Protein AF-A0A2R4JHE6-F1 (afdb_monomer_lite)

pLDDT: mean 85.67, std 13.93, range [44.69, 98.56]

Foldseek 3Di:
DDDDDDDDDDPVCVVVVVVVCVVVVDDDDDDDPPPPPPDPDPQPADPVLLVLLCVQADPLQSVLLSVLVSCCCPPVVWDWDADPDPARWIFTAHDDPDPLGGQWIGRRNQQKIFGQDAQCVCPPPPFKGFAPDDPPPSRGIMGRRNDPVCSVVSVVRSVVSRVVSRVD

Structure (mmCIF, N/CA/C/O backbone):
data_AF-A0A2R4JHE6-F1
#
_entry.id   AF-A0A2R4JHE6-F1
#
loop_
_atom_site.group_PDB
_atom_site.id
_atom_site.type_symbol
_atom_site.label_atom_id
_atom_site.label_alt_id
_atom_site.label_comp_id
_atom_site.label_asym_id
_atom_site.label_entity_id
_atom_site.label_seq_id
_atom_site.pdbx_PDB_ins_code
_atom_site.Cartn_x
_atom_site.Cartn_y
_atom_site.Cartn_z
_atom_site.occupancy
_atom_site.B_iso_or_equiv
_atom_site.auth_seq_id
_atom_site.auth_comp_id
_atom_site.auth_asym_id
_atom_site.auth_atom_id
_atom_site.pdbx_PDB_model_num
ATOM 1 N N . MET A 1 1 ? -2.590 -42.767 28.650 1.00 52.12 1 MET A N 1
ATOM 2 C CA . MET A 1 1 ? -1.943 -41.848 27.690 1.00 52.12 1 MET A CA 1
ATOM 3 C C . MET A 1 1 ? -2.679 -40.528 27.798 1.00 52.12 1 MET A C 1
ATOM 5 O O . MET A 1 1 ? -3.874 -40.515 27.551 1.00 52.12 1 MET A O 1
ATOM 9 N N . THR A 1 2 ? -2.019 -39.473 28.268 1.00 61.94 2 THR A N 1
ATOM 10 C CA . THR A 1 2 ? -2.663 -38.181 28.561 1.00 61.94 2 THR A CA 1
ATOM 11 C C . THR A 1 2 ? -2.252 -37.182 27.485 1.00 61.94 2 THR A C 1
ATOM 13 O O . THR A 1 2 ? -1.058 -36.966 27.287 1.00 61.94 2 THR A O 1
ATOM 16 N N . ILE A 1 3 ? -3.222 -36.611 26.770 1.00 63.94 3 ILE A N 1
ATOM 17 C CA . ILE A 1 3 ? -2.989 -35.627 25.705 1.00 63.94 3 ILE A CA 1
ATOM 18 C C . ILE A 1 3 ? -3.147 -34.232 26.313 1.00 63.94 3 ILE A C 1
ATOM 20 O O . ILE A 1 3 ? -4.156 -33.949 26.950 1.00 63.94 3 ILE A O 1
ATOM 24 N N . LYS A 1 4 ? -2.146 -33.364 26.128 1.00 68.31 4 LYS A N 1
ATOM 25 C CA . LYS A 1 4 ? -2.234 -31.942 26.486 1.00 68.31 4 LYS A CA 1
ATOM 26 C C . LYS A 1 4 ? -2.511 -31.135 25.224 1.00 68.31 4 LYS A C 1
ATOM 28 O O . LYS A 1 4 ? -1.754 -31.245 24.263 1.00 68.31 4 LYS A O 1
ATOM 33 N N . VAL A 1 5 ? -3.571 -30.333 25.245 1.00 66.94 5 VAL A N 1
ATOM 34 C CA . VAL A 1 5 ? -3.968 -29.452 24.140 1.00 66.94 5 VAL A CA 1
ATOM 35 C C . VAL A 1 5 ? -4.007 -28.020 24.665 1.00 66.94 5 VAL A C 1
ATOM 37 O O . VAL A 1 5 ? -4.612 -27.768 25.703 1.00 66.94 5 VAL A O 1
ATOM 40 N N . SER A 1 6 ? -3.354 -27.099 23.958 1.00 72.44 6 SER A N 1
ATOM 41 C CA . SER A 1 6 ? -3.415 -25.659 24.228 1.00 72.44 6 SER A CA 1
ATOM 42 C C . SER A 1 6 ? -4.240 -24.996 23.130 1.00 72.44 6 SER A C 1
ATOM 44 O O . SER A 1 6 ? -3.961 -25.212 21.952 1.00 72.44 6 SER A O 1
ATOM 46 N N . LEU A 1 7 ? -5.249 -24.214 23.511 1.00 69.69 7 LEU A N 1
ATOM 47 C CA . LEU A 1 7 ? -6.190 -23.568 22.595 1.00 69.69 7 LEU A CA 1
ATOM 48 C C . LEU A 1 7 ? -6.248 -22.073 22.914 1.00 69.69 7 LEU A C 1
ATOM 50 O O . LEU A 1 7 ? -6.320 -21.695 24.083 1.00 69.69 7 LEU A O 1
ATOM 54 N N . GLU A 1 8 ? -6.223 -21.235 21.881 1.00 75.75 8 GLU A N 1
ATOM 55 C CA . GLU A 1 8 ? -6.577 -19.820 21.992 1.00 75.75 8 GLU A CA 1
ATOM 56 C C . GLU A 1 8 ? -8.052 -19.683 21.603 1.00 75.75 8 GLU A C 1
ATOM 58 O O . GLU A 1 8 ? -8.447 -20.072 20.506 1.00 75.75 8 GLU A O 1
ATOM 63 N N . VAL A 1 9 ? -8.873 -19.187 22.525 1.00 74.88 9 VAL A N 1
ATOM 64 C CA . VAL A 1 9 ? -10.328 -19.067 22.371 1.00 74.88 9 VAL A CA 1
ATOM 65 C C . VAL A 1 9 ? -10.753 -17.734 22.955 1.00 74.88 9 VAL A C 1
ATOM 67 O O . VAL A 1 9 ? -10.217 -17.310 23.985 1.00 74.88 9 VAL A O 1
ATOM 70 N N . SER A 1 10 ? -11.712 -17.068 22.319 1.00 76.38 10 SER A N 1
ATOM 71 C CA . SER A 1 10 ? -12.302 -15.869 22.907 1.00 76.38 10 SER A CA 1
ATOM 72 C C . SER A 1 10 ? -13.126 -16.228 24.153 1.00 76.38 10 SER A C 1
ATOM 74 O O . SER A 1 10 ? -13.599 -17.356 24.312 1.00 76.38 10 SER A O 1
ATOM 76 N N . ALA A 1 11 ? -13.317 -15.263 25.057 1.00 75.19 11 ALA A N 1
ATOM 77 C CA . ALA A 1 11 ? -14.101 -15.479 26.277 1.00 75.19 11 ALA A CA 1
ATOM 78 C C . ALA A 1 11 ? -15.568 -15.855 25.987 1.00 75.19 11 ALA A C 1
ATOM 80 O O . ALA A 1 11 ? -16.193 -16.544 26.788 1.00 75.19 11 ALA A O 1
ATOM 81 N N . GLU A 1 12 ? -16.095 -15.424 24.840 1.00 79.94 12 GLU A N 1
ATOM 82 C CA . GLU A 1 12 ? -17.463 -15.700 24.392 1.00 79.94 12 GLU A CA 1
ATOM 83 C C . GLU A 1 12 ? -17.630 -17.141 23.884 1.00 79.94 12 GLU A C 1
ATOM 85 O O . GLU A 1 12 ? -18.685 -17.743 24.061 1.00 79.94 12 GLU A O 1
ATOM 90 N N . GLU A 1 13 ? -16.577 -17.720 23.303 1.00 79.75 13 GLU A N 1
ATOM 91 C CA . GLU A 1 13 ? -16.570 -19.085 22.757 1.00 79.75 13 GLU A CA 1
ATOM 92 C C . GLU A 1 13 ? -16.175 -20.145 23.796 1.00 79.75 13 GLU A C 1
ATOM 94 O O . GLU A 1 13 ? -16.415 -21.341 23.603 1.00 79.75 13 GLU A O 1
ATOM 99 N N . LEU A 1 14 ? -15.584 -19.716 24.916 1.00 81.44 14 LEU A N 1
ATOM 100 C CA . LEU A 1 14 ? -15.098 -20.596 25.976 1.00 81.44 14 LEU A CA 1
ATOM 101 C C . LEU A 1 14 ? -16.177 -21.548 26.539 1.00 81.44 14 LEU A C 1
ATOM 103 O O . LEU A 1 14 ? -15.859 -22.728 26.701 1.00 81.44 14 LEU A O 1
ATOM 107 N N . PRO A 1 15 ? -17.436 -21.126 26.794 1.00 82.88 15 PRO A N 1
ATOM 108 C CA . PRO A 1 15 ? -18.478 -22.035 27.280 1.00 82.88 15 PRO A CA 1
ATOM 109 C C . PRO A 1 15 ? -18.780 -23.172 26.296 1.00 82.88 15 PRO A C 1
ATOM 111 O O . PRO A 1 15 ? -18.829 -24.334 26.690 1.00 82.88 15 PRO A O 1
ATOM 114 N N . ALA A 1 16 ? -18.891 -22.858 25.002 1.00 84.50 16 ALA A N 1
ATOM 115 C CA . ALA A 1 16 ? -19.186 -23.854 23.973 1.00 84.50 16 ALA A CA 1
ATOM 116 C C . ALA A 1 16 ? -18.049 -24.877 23.820 1.00 84.50 16 ALA A C 1
ATOM 118 O O . ALA A 1 16 ? -18.295 -26.069 23.632 1.00 84.50 16 ALA A O 1
ATOM 119 N N . LEU A 1 17 ? -16.795 -24.432 23.937 1.00 82.56 17 LEU A N 1
ATOM 120 C CA . LEU A 1 17 ? -15.640 -25.327 23.909 1.00 82.56 17 LEU A CA 1
ATOM 121 C C . LEU A 1 17 ? -15.614 -26.270 25.123 1.00 82.56 17 LEU A C 1
ATOM 123 O O . LEU A 1 17 ? -15.336 -27.460 24.967 1.00 82.56 17 LEU A O 1
ATOM 127 N N . ILE A 1 18 ? -15.906 -25.747 26.318 1.00 81.12 18 ILE A N 1
ATOM 128 C CA . ILE A 1 18 ? -15.985 -26.531 27.559 1.00 81.12 18 ILE A CA 1
ATOM 129 C C . ILE A 1 18 ? -17.016 -27.657 27.410 1.00 81.12 18 ILE A C 1
ATOM 131 O O . ILE A 1 18 ? -16.703 -28.807 27.724 1.00 81.12 18 ILE A O 1
ATOM 135 N N . ASP A 1 19 ? -18.194 -27.354 26.862 1.00 83.25 19 ASP A N 1
ATOM 136 C CA . ASP A 1 19 ? -19.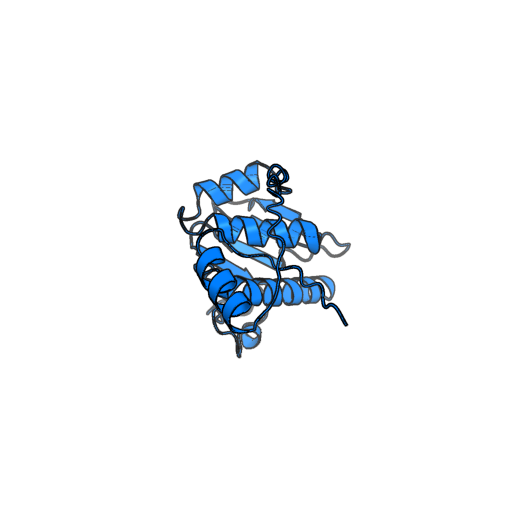262 -28.337 26.651 1.00 83.25 19 ASP A CA 1
ATOM 137 C C . ASP A 1 19 ? -18.836 -29.462 25.694 1.00 83.25 19 ASP A C 1
ATOM 139 O O . ASP A 1 19 ? -19.060 -30.645 25.968 1.00 83.25 19 ASP A O 1
ATOM 143 N N . VAL A 1 20 ? -18.161 -29.117 24.591 1.00 83.88 20 VAL A N 1
ATOM 144 C CA . VAL A 1 20 ? -17.654 -30.100 23.617 1.00 83.88 20 VAL A CA 1
ATOM 145 C C . VAL A 1 20 ? -16.603 -31.017 24.244 1.00 83.88 20 VAL A C 1
ATOM 147 O O . VAL A 1 20 ? -16.633 -32.230 24.022 1.00 83.88 20 VAL A O 1
ATOM 150 N N . LEU A 1 21 ? -15.679 -30.464 25.030 1.00 80.12 21 LEU A N 1
ATOM 151 C CA . LEU A 1 21 ? -14.621 -31.239 25.681 1.00 80.12 21 LEU A CA 1
ATOM 152 C C . LEU A 1 21 ? -15.182 -32.154 26.781 1.00 80.12 21 LEU A C 1
ATOM 154 O O . LEU A 1 21 ? -14.792 -33.321 26.864 1.00 80.12 21 LEU A O 1
ATOM 158 N N . ALA A 1 22 ? -16.143 -31.664 27.569 1.00 80.44 22 ALA A N 1
ATOM 159 C CA . ALA A 1 22 ? -16.826 -32.449 28.595 1.00 80.44 22 ALA A CA 1
ATOM 160 C C . ALA A 1 22 ? -17.621 -33.622 27.996 1.00 80.44 22 ALA A C 1
ATOM 162 O O . ALA A 1 22 ? -17.570 -34.733 28.525 1.00 80.44 22 ALA A O 1
ATOM 163 N N . ALA A 1 23 ? -18.287 -33.418 26.851 1.00 84.44 23 ALA A N 1
ATOM 164 C CA . ALA A 1 23 ? -19.026 -34.470 26.145 1.00 84.44 23 ALA A CA 1
ATOM 165 C C . ALA A 1 23 ? -18.140 -35.651 25.695 1.00 84.44 23 ALA A C 1
ATOM 167 O O . ALA A 1 23 ? -18.640 -36.759 25.505 1.00 84.44 23 ALA A O 1
ATOM 168 N N . HIS A 1 24 ? -16.828 -35.436 25.562 1.00 80.81 24 HIS A N 1
ATOM 169 C CA . HIS A 1 24 ? -15.853 -36.467 25.196 1.00 80.81 24 HIS A CA 1
ATOM 170 C C . HIS A 1 24 ? -15.110 -37.060 26.406 1.00 80.81 24 HIS A C 1
ATOM 172 O O . HIS A 1 24 ? -14.139 -37.795 26.230 1.00 80.81 24 HIS A O 1
ATOM 178 N N . GLY A 1 25 ? -15.560 -36.769 27.634 1.00 73.94 25 GLY A N 1
ATOM 179 C CA . GLY A 1 25 ? -15.008 -37.345 28.864 1.00 73.94 25 GLY A CA 1
ATOM 180 C C . GLY A 1 25 ? -13.604 -36.848 29.214 1.00 73.94 25 GLY A C 1
ATOM 181 O O . GLY A 1 25 ? -12.868 -37.543 29.915 1.00 73.94 25 GLY A O 1
ATOM 182 N N . ALA A 1 26 ? -13.206 -35.678 28.710 1.00 70.81 26 ALA A N 1
ATOM 183 C CA . ALA A 1 26 ? -11.919 -35.085 29.039 1.00 70.81 26 ALA A CA 1
ATOM 184 C C . ALA A 1 26 ? -11.963 -34.427 30.428 1.00 70.81 26 ALA A C 1
ATOM 186 O O . ALA A 1 26 ? -12.796 -33.561 30.684 1.00 70.81 26 ALA A O 1
ATOM 187 N N . GLU A 1 27 ? -11.028 -34.788 31.307 1.00 64.88 27 GLU A N 1
ATOM 188 C CA . GLU A 1 27 ? -10.697 -33.978 32.484 1.00 64.88 27 GLU A CA 1
ATOM 189 C C . GLU A 1 27 ? -9.786 -32.825 32.043 1.00 64.88 27 GLU A C 1
ATOM 191 O O . GLU A 1 27 ? -8.734 -33.056 31.439 1.00 64.88 27 GLU A O 1
ATOM 196 N N . PHE A 1 28 ? -10.174 -31.582 32.328 1.00 66.50 28 PHE A N 1
ATOM 197 C CA . PHE A 1 28 ? -9.388 -30.400 31.971 1.00 66.50 28 PHE A CA 1
ATOM 198 C C . PHE A 1 28 ? -9.197 -29.448 33.155 1.00 66.50 28 PHE A C 1
ATOM 200 O O . PHE A 1 28 ? -10.079 -29.266 33.990 1.00 66.50 28 PHE A O 1
ATOM 207 N N . ASP A 1 29 ? -8.016 -28.828 33.195 1.00 65.31 29 ASP A N 1
ATOM 208 C CA . ASP A 1 29 ? -7.637 -27.762 34.125 1.00 65.31 29 ASP A CA 1
ATOM 209 C C . ASP A 1 29 ? -7.622 -26.440 33.341 1.00 65.31 29 ASP A C 1
ATOM 211 O O . ASP A 1 29 ? -6.769 -26.227 32.473 1.00 65.31 29 ASP A O 1
ATOM 215 N N . LEU A 1 30 ? -8.610 -25.578 33.593 1.00 64.12 30 LEU A N 1
ATOM 216 C CA . LEU A 1 30 ? -8.744 -24.280 32.931 1.00 64.12 30 LEU A CA 1
ATOM 217 C C . LEU A 1 30 ? -7.765 -23.286 33.553 1.00 64.12 30 LEU A C 1
ATOM 219 O O . LEU A 1 30 ? -7.965 -22.795 34.663 1.00 64.12 30 LEU A O 1
ATOM 223 N N . ARG A 1 31 ? -6.716 -22.943 32.804 1.00 61.50 31 ARG A N 1
ATOM 224 C CA . ARG A 1 31 ? -5.771 -21.893 33.188 1.00 61.50 31 ARG A CA 1
ATOM 225 C C . ARG A 1 31 ? -5.919 -20.698 32.272 1.00 61.50 31 ARG A C 1
ATOM 227 O O . ARG A 1 31 ? -5.416 -20.691 31.153 1.00 61.50 31 ARG A O 1
ATOM 234 N N . THR A 1 32 ? -6.571 -19.663 32.779 1.00 58.00 32 THR A N 1
ATOM 235 C CA . THR A 1 32 ? -6.640 -18.375 32.098 1.00 58.00 32 THR A CA 1
ATOM 236 C C . THR A 1 32 ? -5.311 -17.654 32.277 1.00 58.00 32 THR A C 1
ATOM 238 O O . THR A 1 32 ? -5.086 -16.954 33.263 1.00 58.00 32 THR A O 1
ATOM 241 N N . THR A 1 33 ? -4.400 -17.805 31.321 1.00 56.84 33 THR A N 1
ATOM 242 C CA . THR A 1 33 ? -3.331 -16.821 31.163 1.00 56.84 33 THR A CA 1
ATOM 243 C C . THR A 1 33 ? -3.947 -15.597 30.518 1.00 56.84 33 THR A C 1
ATOM 245 O O . THR A 1 33 ? -4.193 -15.586 29.313 1.00 56.84 33 THR A O 1
ATOM 248 N N . SER A 1 34 ? -4.214 -14.569 31.323 1.00 50.72 34 SER A N 1
ATOM 249 C CA . SER A 1 34 ? -4.469 -13.237 30.789 1.00 50.72 34 SER A CA 1
ATOM 250 C C . SER A 1 34 ? -3.187 -12.814 30.079 1.00 50.72 34 SER A C 1
ATOM 252 O O . SER A 1 34 ? -2.213 -12.408 30.717 1.00 50.72 34 SER A O 1
ATOM 254 N N . ARG A 1 35 ? -3.126 -13.036 28.762 1.00 48.59 35 ARG A N 1
ATOM 255 C CA . ARG A 1 35 ? -2.054 -12.512 27.926 1.00 48.59 35 ARG A CA 1
ATOM 256 C C . ARG A 1 35 ? -2.262 -11.014 27.969 1.00 48.59 35 ARG A C 1
ATOM 258 O O . ARG A 1 35 ? -3.131 -10.491 27.280 1.00 48.59 35 ARG A O 1
ATOM 265 N N . GLN A 1 36 ? -1.535 -10.353 28.866 1.00 44.69 36 GLN A N 1
ATOM 266 C CA . GLN A 1 36 ? -1.448 -8.906 28.894 1.00 44.69 36 GLN A CA 1
ATOM 267 C C . GLN A 1 36 ? -1.090 -8.515 27.465 1.00 44.69 36 GLN A C 1
ATOM 269 O O . GLN A 1 36 ? -0.012 -8.875 26.987 1.00 44.69 36 GLN A O 1
ATOM 274 N N . ALA A 1 37 ? -2.059 -7.942 26.745 1.00 48.75 37 ALA A N 1
ATOM 275 C CA . ALA A 1 37 ? -1.849 -7.513 25.379 1.00 48.75 37 ALA A CA 1
ATOM 276 C C . ALA A 1 37 ? -0.618 -6.617 25.438 1.00 48.75 37 ALA A C 1
ATOM 278 O O . ALA A 1 37 ? -0.613 -5.628 26.178 1.00 48.75 37 ALA A O 1
ATOM 279 N N . ALA A 1 38 ? 0.460 -7.046 24.778 1.00 50.78 38 ALA A N 1
ATOM 280 C CA . ALA A 1 38 ? 1.652 -6.230 24.679 1.00 50.78 38 ALA A CA 1
ATOM 281 C C . ALA A 1 38 ? 1.190 -4.844 24.229 1.00 50.78 38 ALA A C 1
ATOM 283 O O . ALA A 1 38 ? 0.324 -4.746 23.353 1.00 50.78 38 ALA A O 1
ATOM 284 N N . ALA A 1 39 ? 1.694 -3.796 24.888 1.00 52.75 39 ALA A N 1
ATOM 285 C CA . ALA A 1 39 ? 1.398 -2.435 24.469 1.00 52.75 39 ALA A CA 1
ATOM 286 C C . ALA A 1 39 ? 1.608 -2.364 22.948 1.00 52.75 39 ALA A C 1
ATOM 288 O O . ALA A 1 39 ? 2.614 -2.913 22.481 1.00 52.75 39 ALA A O 1
ATOM 289 N N . PRO A 1 40 ? 0.654 -1.797 22.186 1.00 59.53 40 PRO A N 1
ATOM 290 C CA . PRO A 1 40 ? 0.742 -1.790 20.736 1.00 59.53 40 PRO A CA 1
ATOM 291 C C . PRO A 1 40 ? 2.106 -1.233 20.355 1.00 59.53 40 PRO A C 1
ATOM 293 O O . PRO A 1 40 ? 2.497 -0.164 20.835 1.00 59.53 40 PRO A O 1
ATOM 296 N N . GLU A 1 41 ? 2.857 -2.011 19.576 1.00 67.56 41 GLU A N 1
ATOM 297 C CA . GLU A 1 41 ? 4.164 -1.574 19.114 1.00 67.56 41 GLU A CA 1
ATOM 298 C C . GLU A 1 41 ? 4.005 -0.207 18.444 1.00 67.56 41 GLU A C 1
ATOM 300 O O . GLU A 1 41 ? 3.032 0.001 17.707 1.00 67.56 41 GLU A O 1
ATOM 305 N N . PRO A 1 42 ? 4.922 0.739 18.699 1.00 76.25 42 PRO A N 1
ATOM 306 C CA . PRO A 1 42 ? 4.873 2.020 18.022 1.00 76.25 42 PRO A CA 1
ATOM 307 C C . PRO A 1 42 ? 4.880 1.794 16.506 1.00 76.25 42 PRO A C 1
ATOM 309 O O . PRO A 1 42 ? 5.580 0.913 15.995 1.00 76.25 42 PRO A O 1
ATOM 312 N N . SER A 1 43 ? 4.075 2.587 15.796 1.00 84.69 43 SER A N 1
ATOM 313 C CA . SER A 1 43 ? 4.022 2.540 14.335 1.00 84.69 43 SER A CA 1
ATOM 314 C C . SER A 1 43 ? 5.425 2.723 13.759 1.00 84.69 43 SER A C 1
ATOM 316 O O . SER A 1 43 ? 6.185 3.578 14.214 1.00 84.69 43 SER A O 1
ATOM 318 N N . VAL A 1 44 ? 5.762 1.921 12.749 1.00 91.88 44 VAL A N 1
ATOM 319 C CA . VAL A 1 44 ? 7.028 2.054 12.005 1.00 91.88 44 VAL A CA 1
ATOM 320 C C . VAL A 1 44 ? 6.961 3.149 10.940 1.00 91.88 44 VAL A 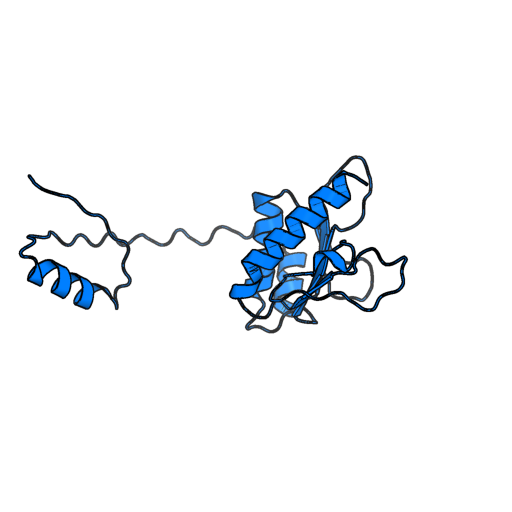C 1
ATOM 322 O O . VAL A 1 44 ? 7.956 3.414 10.270 1.00 91.88 44 VAL A O 1
ATOM 325 N N . LEU A 1 45 ? 5.787 3.754 10.745 1.00 94.31 45 LEU A N 1
ATOM 326 C CA . LEU A 1 45 ? 5.588 4.787 9.742 1.00 94.31 45 LEU A CA 1
ATOM 327 C C . LEU A 1 45 ? 6.102 6.131 10.235 1.00 94.31 45 LEU A C 1
ATOM 329 O O . LEU A 1 45 ? 5.981 6.472 11.412 1.00 94.31 45 LEU A O 1
ATOM 333 N N . ASP A 1 46 ? 6.586 6.929 9.289 1.00 94.06 46 ASP A N 1
ATOM 334 C CA . ASP A 1 46 ? 6.797 8.348 9.523 1.00 94.06 46 ASP A CA 1
ATOM 335 C C . ASP A 1 46 ? 5.489 8.999 10.041 1.00 94.06 46 ASP A C 1
ATOM 337 O O . ASP A 1 46 ? 4.409 8.727 9.489 1.00 94.06 46 ASP A O 1
ATOM 341 N N . PRO A 1 47 ? 5.542 9.843 11.092 1.00 94.75 47 PRO A N 1
ATOM 342 C CA . PRO A 1 47 ? 4.352 10.463 11.667 1.00 94.75 47 PRO A CA 1
ATOM 343 C C . PRO A 1 47 ? 3.502 11.241 10.659 1.00 94.75 47 PRO A C 1
ATOM 345 O O . PRO A 1 47 ? 2.277 11.246 10.784 1.00 94.75 47 PRO A O 1
ATOM 348 N N . GLU A 1 48 ? 4.108 11.870 9.648 1.00 93.69 48 GLU A N 1
ATOM 349 C CA . GLU A 1 48 ? 3.379 12.604 8.613 1.00 93.69 48 GLU A CA 1
ATOM 350 C C . GLU A 1 48 ? 2.650 11.655 7.656 1.00 93.69 48 GLU A C 1
ATOM 352 O O . GLU A 1 48 ? 1.510 11.924 7.266 1.00 93.69 48 GLU A O 1
ATOM 357 N N . VAL A 1 49 ? 3.257 10.511 7.320 1.00 95.56 49 VAL A N 1
ATOM 358 C CA . VAL A 1 49 ? 2.612 9.448 6.528 1.00 95.56 49 VAL A CA 1
ATOM 359 C C . VAL A 1 49 ? 1.412 8.882 7.283 1.00 95.56 49 VAL A C 1
ATOM 361 O O . VAL A 1 49 ? 0.313 8.796 6.725 1.00 95.56 49 VAL A O 1
ATOM 364 N N . LEU A 1 50 ? 1.595 8.544 8.562 1.00 96.25 50 LEU A N 1
ATOM 365 C CA . LEU A 1 50 ? 0.515 8.046 9.411 1.00 96.25 50 LEU A CA 1
ATOM 366 C C . LEU A 1 50 ? -0.611 9.082 9.541 1.00 96.25 50 LEU A C 1
ATOM 368 O O . LEU A 1 50 ? -1.786 8.748 9.358 1.00 96.25 50 LEU A O 1
ATOM 372 N N . ALA A 1 51 ? -0.263 10.346 9.798 1.00 94.94 51 ALA A N 1
ATOM 373 C CA . ALA A 1 51 ? -1.222 11.440 9.901 1.00 94.94 51 ALA A CA 1
ATOM 374 C C . ALA A 1 51 ? -1.991 11.652 8.590 1.00 94.94 51 ALA A C 1
ATOM 376 O O . ALA A 1 51 ? -3.213 11.822 8.624 1.00 94.94 51 ALA A O 1
ATOM 377 N N . LEU A 1 52 ? -1.319 11.588 7.433 1.00 94.94 52 LEU A N 1
ATOM 378 C CA . LEU A 1 52 ? -1.972 11.690 6.129 1.00 94.94 52 LEU A CA 1
ATOM 379 C C . LEU A 1 52 ? -3.015 10.583 5.959 1.00 94.94 52 LEU A C 1
ATOM 381 O O . LEU A 1 52 ? -4.161 10.884 5.621 1.00 94.94 52 LEU A O 1
ATOM 385 N N . ILE A 1 53 ? -2.636 9.322 6.196 1.00 95.88 53 ILE A N 1
ATOM 386 C CA . ILE A 1 53 ? -3.541 8.177 6.032 1.00 95.88 53 ILE A CA 1
ATOM 387 C C . ILE A 1 53 ? -4.759 8.340 6.943 1.00 95.88 53 ILE A C 1
ATOM 389 O O . ILE A 1 53 ? -5.889 8.282 6.463 1.00 95.88 53 ILE A O 1
ATOM 393 N N . ARG A 1 54 ? -4.537 8.620 8.232 1.00 95.75 54 ARG A N 1
ATOM 394 C CA . ARG A 1 54 ? -5.606 8.782 9.230 1.00 95.75 54 ARG A CA 1
ATOM 395 C C . ARG A 1 54 ? -6.537 9.955 8.929 1.00 95.75 54 ARG A C 1
ATOM 397 O O . ARG A 1 54 ? -7.723 9.870 9.219 1.00 95.75 54 ARG A O 1
ATOM 404 N N . THR A 1 55 ? -6.014 11.029 8.342 1.00 94.81 55 THR A N 1
ATOM 405 C CA . THR A 1 55 ? -6.803 12.227 8.016 1.00 94.81 55 THR A CA 1
ATOM 406 C C . THR A 1 55 ? -7.595 12.070 6.719 1.00 94.81 55 THR A C 1
ATOM 408 O O . THR A 1 55 ? -8.647 12.685 6.558 1.00 94.81 55 THR A O 1
ATOM 411 N N . ARG A 1 56 ? -7.067 11.316 5.748 1.00 94.62 56 ARG A N 1
ATOM 412 C CA . ARG A 1 56 ? -7.595 11.295 4.373 1.00 94.62 56 ARG A CA 1
ATOM 413 C C . ARG A 1 56 ? -8.385 10.045 4.038 1.00 94.62 56 ARG A C 1
ATOM 415 O O . ARG A 1 56 ? -9.273 10.130 3.195 1.00 94.62 56 ARG A O 1
ATOM 422 N N . ALA A 1 57 ? -8.071 8.912 4.657 1.00 94.56 57 ALA A N 1
ATOM 423 C CA . ALA A 1 57 ? -8.888 7.720 4.515 1.00 94.56 57 ALA A CA 1
ATOM 424 C C . ALA A 1 57 ? -10.232 7.935 5.216 1.00 94.56 57 ALA A C 1
ATOM 426 O O . ALA A 1 57 ? -10.300 8.570 6.269 1.00 94.56 57 ALA A O 1
ATOM 427 N N . ALA A 1 58 ? -11.301 7.360 4.664 1.00 93.81 58 ALA A N 1
ATOM 428 C CA . ALA A 1 58 ? -12.527 7.207 5.437 1.00 93.81 58 ALA A CA 1
ATOM 429 C C . ALA A 1 58 ? -12.209 6.390 6.701 1.00 93.81 58 ALA A C 1
ATOM 431 O O . ALA A 1 58 ? -11.439 5.426 6.633 1.00 93.81 58 ALA A O 1
ATOM 432 N N . SER A 1 59 ? -12.771 6.779 7.847 1.00 92.19 59 SER A N 1
ATOM 433 C CA . SER A 1 59 ? -12.385 6.239 9.159 1.00 92.19 59 SER A CA 1
ATOM 434 C C . SER A 1 59 ? -12.458 4.712 9.218 1.00 92.19 59 SER A C 1
ATOM 436 O O . SER A 1 59 ? -11.561 4.088 9.776 1.00 92.19 59 SER A O 1
ATOM 438 N N . GLN A 1 60 ? -13.453 4.108 8.562 1.00 94.88 60 GLN A N 1
ATOM 439 C CA . GLN A 1 60 ? -13.635 2.656 8.493 1.00 94.88 60 GLN A CA 1
ATOM 440 C C . GLN A 1 60 ? -12.568 1.905 7.672 1.00 94.88 60 GLN A C 1
ATOM 442 O O . GLN A 1 60 ? -12.478 0.685 7.765 1.00 94.88 60 GLN A O 1
ATOM 447 N N . TYR A 1 61 ? -11.776 2.603 6.852 1.00 95.62 61 TYR A N 1
ATOM 448 C CA . TYR A 1 61 ? -10.725 2.005 6.015 1.00 95.62 61 TYR A CA 1
ATOM 449 C C . TYR A 1 61 ? -9.316 2.420 6.439 1.00 95.62 61 TYR A C 1
ATOM 451 O O . TYR A 1 61 ? -8.345 1.857 5.938 1.00 95.62 61 TYR A O 1
ATOM 459 N N . ALA A 1 62 ? -9.178 3.389 7.349 1.00 96.12 62 ALA A N 1
ATOM 460 C CA . ALA A 1 62 ? -7.881 3.916 7.760 1.00 96.12 62 ALA A CA 1
ATOM 461 C C . ALA A 1 62 ? -6.940 2.810 8.269 1.00 96.12 62 ALA A C 1
ATOM 463 O O . ALA A 1 62 ? -5.773 2.785 7.884 1.00 96.12 62 ALA A O 1
ATOM 464 N N . ASP A 1 63 ? -7.455 1.858 9.052 1.00 96.75 63 ASP A N 1
ATOM 465 C CA . ASP A 1 63 ? -6.662 0.732 9.562 1.00 96.75 63 ASP A CA 1
ATOM 466 C C . ASP A 1 63 ? -6.188 -0.222 8.460 1.00 96.75 63 ASP A C 1
ATOM 468 O O . ASP A 1 63 ? -5.089 -0.759 8.562 1.00 96.75 63 ASP A O 1
ATOM 472 N N . LEU A 1 64 ? -6.950 -0.387 7.370 1.00 97.81 64 LEU A N 1
ATOM 473 C CA . LEU A 1 64 ? -6.516 -1.202 6.229 1.00 97.81 64 LEU A CA 1
ATOM 474 C C . LEU A 1 64 ? -5.301 -0.574 5.544 1.00 97.81 64 LEU A C 1
ATOM 476 O O . LEU A 1 64 ? -4.337 -1.268 5.230 1.00 97.81 64 LEU A O 1
ATOM 480 N N . PHE A 1 65 ? -5.334 0.744 5.342 1.00 98.06 65 PHE A N 1
ATOM 481 C CA . PHE A 1 65 ? -4.219 1.476 4.748 1.00 98.06 65 PHE A CA 1
ATOM 482 C C . PHE A 1 65 ? -2.991 1.489 5.652 1.00 98.06 65 PHE A C 1
ATOM 484 O O . PHE A 1 65 ? -1.889 1.255 5.163 1.00 98.06 65 PHE A O 1
ATOM 491 N N . VAL A 1 66 ? -3.173 1.737 6.952 1.00 97.56 66 VAL A N 1
ATOM 492 C CA . VAL A 1 66 ? -2.067 1.693 7.917 1.00 97.56 66 VAL A CA 1
ATOM 493 C C . VAL A 1 66 ? -1.455 0.297 7.946 1.00 97.56 66 VAL A C 1
ATOM 495 O O . VAL A 1 66 ? -0.252 0.183 7.749 1.00 97.56 66 VAL A O 1
ATOM 498 N N . SER A 1 67 ? -2.272 -0.754 8.077 1.00 96.56 67 SER A N 1
ATOM 499 C CA . SER A 1 67 ? -1.797 -2.142 8.087 1.00 96.56 67 SER A CA 1
ATOM 500 C C . SER A 1 67 ? -1.032 -2.496 6.812 1.00 96.56 67 SER A C 1
ATOM 502 O O . SER A 1 67 ? 0.057 -3.062 6.895 1.00 96.56 67 SER A O 1
ATOM 504 N N . PHE A 1 68 ? -1.563 -2.114 5.645 1.00 98.31 68 PHE A N 1
ATOM 505 C CA . PHE A 1 68 ? -0.903 -2.357 4.368 1.00 98.31 68 PHE A CA 1
ATOM 506 C C . PHE A 1 68 ? 0.476 -1.688 4.309 1.00 98.31 68 PHE A C 1
ATOM 508 O O . PHE A 1 68 ? 1.475 -2.356 4.057 1.00 98.31 68 PHE A O 1
ATOM 515 N N . VAL A 1 69 ? 0.544 -0.383 4.586 1.00 97.81 69 VAL A N 1
ATOM 516 C CA . VAL A 1 69 ? 1.798 0.380 4.498 1.00 97.81 69 VAL A CA 1
ATOM 517 C C . VAL A 1 69 ? 2.805 -0.074 5.556 1.00 97.81 69 VAL A C 1
ATOM 519 O O . VAL A 1 69 ? 3.979 -0.240 5.241 1.00 97.81 69 VAL A O 1
ATOM 522 N N . GLU A 1 70 ? 2.365 -0.325 6.790 1.00 97.06 70 GLU A N 1
ATOM 523 C CA . GLU A 1 70 ? 3.234 -0.834 7.857 1.00 97.06 70 GLU A CA 1
ATOM 524 C C . GLU A 1 70 ? 3.853 -2.175 7.497 1.00 97.06 70 GLU A C 1
ATOM 526 O O . GLU A 1 70 ? 5.046 -2.364 7.733 1.00 97.06 70 GLU A O 1
ATOM 531 N N . LYS A 1 71 ? 3.078 -3.087 6.900 1.00 96.38 71 LYS A N 1
ATOM 532 C CA . LYS A 1 71 ? 3.603 -4.384 6.478 1.00 96.38 71 LYS A CA 1
ATOM 533 C C . LYS A 1 71 ? 4.662 -4.226 5.390 1.00 96.38 71 LYS A C 1
ATOM 535 O O . LYS A 1 71 ? 5.738 -4.803 5.516 1.00 96.38 71 LYS A O 1
ATOM 540 N N . GLU A 1 72 ? 4.398 -3.411 4.370 1.00 96.94 72 GLU A N 1
ATOM 541 C CA . GLU A 1 72 ? 5.362 -3.165 3.289 1.00 96.94 72 GLU A CA 1
ATOM 542 C C . GLU A 1 72 ? 6.665 -2.533 3.811 1.00 96.94 72 GLU A C 1
ATOM 544 O O . GLU A 1 72 ? 7.759 -2.930 3.411 1.00 96.94 72 GLU A O 1
ATOM 549 N N . VAL A 1 73 ? 6.575 -1.589 4.753 1.00 95.94 73 VAL A N 1
ATOM 550 C CA . VAL A 1 73 ? 7.757 -0.967 5.372 1.00 95.94 73 VAL A CA 1
ATOM 551 C C . VAL A 1 73 ? 8.514 -1.972 6.247 1.00 95.94 73 VAL A C 1
ATOM 553 O O . VAL A 1 73 ? 9.727 -2.128 6.110 1.00 95.94 73 VAL A O 1
ATOM 556 N N . ARG A 1 74 ? 7.809 -2.678 7.139 1.00 94.12 74 ARG A N 1
ATOM 557 C CA . ARG A 1 74 ? 8.416 -3.549 8.156 1.00 94.12 74 ARG A CA 1
ATOM 558 C C . ARG A 1 74 ? 8.985 -4.840 7.577 1.00 94.12 74 ARG A C 1
ATOM 560 O O . ARG A 1 74 ? 10.059 -5.266 7.987 1.00 94.12 74 ARG A O 1
ATOM 567 N N . GLU A 1 75 ? 8.255 -5.483 6.671 1.00 93.06 75 GLU A N 1
ATOM 568 C CA . GLU A 1 75 ? 8.587 -6.825 6.174 1.00 93.06 75 GLU A CA 1
ATOM 569 C C . GLU A 1 75 ? 9.255 -6.810 4.800 1.00 93.06 75 GLU A C 1
ATOM 571 O O . GLU A 1 75 ? 9.932 -7.774 4.438 1.00 93.06 75 GLU A O 1
ATOM 576 N N . HIS A 1 76 ? 9.056 -5.750 4.017 1.00 89.38 76 HIS A N 1
ATOM 577 C CA . HIS A 1 76 ? 9.530 -5.680 2.632 1.00 89.38 76 HIS A CA 1
ATOM 578 C C . HIS A 1 76 ? 10.516 -4.530 2.395 1.00 89.38 76 HIS A C 1
ATOM 580 O O . HIS A 1 76 ? 10.951 -4.321 1.266 1.00 89.38 76 HIS A O 1
ATOM 586 N N . GLY A 1 77 ? 10.917 -3.815 3.455 1.00 90.44 77 GLY A N 1
ATOM 587 C CA . GLY A 1 77 ? 11.940 -2.770 3.388 1.00 90.44 77 GLY A CA 1
ATOM 588 C C . GLY A 1 77 ? 11.538 -1.579 2.519 1.00 90.44 77 GLY A C 1
ATOM 589 O O . GLY A 1 77 ? 12.403 -0.837 2.048 1.00 90.44 77 GLY A O 1
ATOM 590 N N . ALA A 1 78 ? 10.238 -1.405 2.272 1.00 93.94 78 ALA A N 1
ATOM 591 C CA . ALA A 1 78 ? 9.742 -0.281 1.506 1.00 93.94 78 ALA A CA 1
ATOM 592 C C . ALA A 1 78 ? 9.966 1.026 2.272 1.00 93.94 78 ALA A C 1
ATOM 594 O O . ALA A 1 78 ? 9.819 1.095 3.491 1.00 93.94 78 ALA A O 1
ATOM 595 N N . VAL A 1 79 ? 10.253 2.093 1.537 1.00 94.62 79 VAL A N 1
ATOM 596 C CA . VAL A 1 79 ? 10.175 3.456 2.048 1.00 94.62 79 VAL A CA 1
ATOM 597 C C . VAL A 1 79 ? 8.817 4.032 1.671 1.00 94.62 79 VAL A C 1
ATOM 599 O O . VAL A 1 79 ? 8.409 3.986 0.506 1.00 94.62 79 VAL A O 1
ATOM 602 N N . ALA A 1 80 ? 8.126 4.573 2.673 1.00 95.50 80 ALA A N 1
ATOM 603 C CA . ALA A 1 80 ? 6.868 5.284 2.517 1.00 95.50 80 ALA A CA 1
ATOM 604 C C . ALA A 1 80 ? 7.111 6.797 2.563 1.00 95.50 80 ALA A C 1
ATOM 606 O O . ALA A 1 80 ? 7.610 7.319 3.555 1.00 95.50 80 ALA A O 1
ATOM 607 N N . GLU A 1 81 ? 6.738 7.506 1.500 1.00 94.00 81 GLU A N 1
ATOM 608 C CA . GLU A 1 81 ? 6.919 8.958 1.383 1.00 94.00 81 GLU A CA 1
ATOM 609 C C . GLU A 1 81 ? 5.649 9.663 0.928 1.00 94.00 81 GLU A C 1
ATOM 611 O O . GLU A 1 81 ? 4.881 9.137 0.123 1.00 94.00 81 GLU A O 1
ATOM 616 N N . LEU A 1 82 ? 5.479 10.915 1.344 1.00 93.12 82 LEU A N 1
ATOM 617 C CA . LEU A 1 82 ? 4.432 11.774 0.804 1.00 93.12 82 LEU A CA 1
ATOM 618 C C . LEU A 1 82 ? 4.691 12.102 -0.679 1.00 93.12 82 LEU A C 1
ATOM 620 O O . LEU A 1 82 ? 5.827 12.302 -1.118 1.00 93.12 82 LEU A O 1
ATOM 624 N N . GLY A 1 83 ? 3.621 12.165 -1.472 1.00 85.69 83 GLY A N 1
ATOM 625 C CA . GLY A 1 83 ? 3.669 12.713 -2.828 1.00 85.69 83 GLY A CA 1
ATOM 626 C C . GLY A 1 83 ? 4.096 14.186 -2.845 1.00 85.69 83 GLY A C 1
ATOM 627 O O . GLY A 1 83 ? 3.722 14.955 -1.967 1.00 85.69 83 GLY A O 1
ATOM 628 N N . THR A 1 84 ? 4.863 14.594 -3.859 1.00 68.44 84 THR A N 1
ATOM 629 C CA . THR A 1 84 ? 5.486 15.934 -3.950 1.00 68.44 84 THR A CA 1
ATOM 630 C C . THR A 1 84 ? 4.574 17.030 -4.509 1.00 68.44 84 THR A C 1
ATOM 632 O O . THR A 1 84 ? 4.962 18.193 -4.553 1.00 68.44 84 THR A O 1
ATOM 635 N N . GLU A 1 85 ? 3.364 16.689 -4.943 1.00 57.47 85 GLU A N 1
ATOM 636 C CA . GLU A 1 85 ? 2.389 17.644 -5.481 1.00 57.47 85 GLU A CA 1
ATOM 637 C C . GLU A 1 85 ? 1.115 17.639 -4.630 1.00 57.47 85 GLU A C 1
ATOM 639 O O . GLU A 1 85 ? 0.995 16.795 -3.748 1.00 57.47 85 GLU A O 1
ATOM 644 N N . LYS A 1 86 ? 0.185 18.582 -4.878 1.00 57.38 86 LYS A N 1
ATOM 645 C CA . LYS A 1 86 ? -1.078 18.915 -4.154 1.00 57.38 86 LYS A CA 1
ATOM 646 C C . LYS A 1 86 ? -2.086 17.760 -3.937 1.00 57.38 86 LYS A C 1
ATOM 648 O O . LYS A 1 86 ? -3.295 17.960 -3.863 1.00 57.38 86 LYS A O 1
ATOM 653 N N . THR A 1 87 ? -1.618 16.535 -3.877 1.00 60.03 87 THR A N 1
ATOM 654 C CA . THR A 1 87 ? -2.336 15.285 -4.019 1.00 60.03 87 THR A CA 1
ATOM 655 C C . THR A 1 87 ? -2.002 14.402 -2.828 1.00 60.03 87 THR A C 1
ATOM 657 O O . THR A 1 87 ? -0.851 14.052 -2.595 1.00 60.03 87 THR A O 1
ATOM 660 N N . SER A 1 88 ? -3.038 14.054 -2.071 1.00 82.06 88 SER A N 1
ATOM 661 C CA . SER A 1 88 ? -2.961 13.281 -0.834 1.00 82.06 88 SER A CA 1
ATOM 662 C C . SER A 1 88 ? -2.701 11.800 -1.104 1.00 82.06 88 SER A C 1
ATOM 664 O O . SER A 1 88 ? -3.631 10.998 -1.124 1.00 82.06 88 SER A O 1
ATOM 666 N N . TYR A 1 89 ? -1.441 11.436 -1.337 1.00 93.00 89 TYR A N 1
ATOM 667 C CA . TYR A 1 89 ? -1.036 10.044 -1.509 1.00 93.00 89 TYR A CA 1
ATOM 668 C C . TYR A 1 89 ? 0.301 9.726 -0.853 1.00 93.00 89 TYR A C 1
ATOM 670 O O . TYR A 1 89 ? 1.126 10.615 -0.639 1.00 93.00 89 TYR A O 1
ATOM 678 N N . VAL A 1 90 ? 0.501 8.437 -0.584 1.00 95.88 90 VAL A N 1
ATOM 679 C CA . VAL A 1 90 ? 1.778 7.872 -0.134 1.00 95.88 90 VAL A CA 1
ATOM 680 C C . VAL A 1 90 ? 2.394 7.095 -1.294 1.00 95.88 90 VAL A C 1
ATOM 682 O O . VAL A 1 90 ? 1.705 6.346 -1.988 1.00 95.88 90 VAL A O 1
ATOM 685 N N . LYS A 1 91 ? 3.685 7.298 -1.533 1.00 94.75 91 LYS A N 1
ATOM 686 C CA . LYS A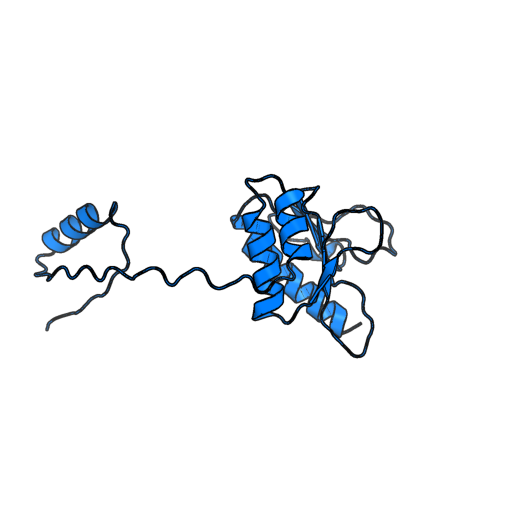 1 91 ? 4.513 6.527 -2.459 1.00 94.75 91 LYS A CA 1
ATOM 687 C C . LYS A 1 91 ? 5.187 5.414 -1.678 1.00 94.75 91 LYS A C 1
ATOM 689 O O . LYS A 1 91 ? 5.823 5.708 -0.670 1.00 94.75 91 LYS A O 1
ATOM 694 N N . LEU A 1 92 ? 5.113 4.192 -2.184 1.00 95.88 92 LEU A N 1
ATOM 695 C CA . LEU A 1 92 ? 5.943 3.089 -1.720 1.00 95.88 92 LEU A CA 1
ATOM 696 C C . LEU A 1 92 ? 6.979 2.762 -2.787 1.00 95.88 92 LEU A C 1
ATOM 698 O O . LEU A 1 92 ? 6.644 2.578 -3.961 1.00 95.88 92 LEU A O 1
ATOM 702 N N . TYR A 1 93 ? 8.242 2.718 -2.384 1.00 93.50 93 TYR A N 1
ATOM 703 C CA . TYR A 1 93 ? 9.350 2.317 -3.241 1.00 93.50 93 TYR A CA 1
ATOM 704 C C . TYR A 1 93 ? 10.375 1.518 -2.441 1.00 93.50 93 TYR A C 1
ATOM 706 O O . TYR A 1 93 ? 10.467 1.669 -1.225 1.00 93.50 93 TYR A O 1
ATOM 714 N N . VAL A 1 94 ? 11.146 0.673 -3.120 1.00 89.31 94 VAL A N 1
ATOM 715 C CA . VAL A 1 94 ? 12.296 -0.004 -2.514 1.00 89.31 94 VAL A CA 1
ATOM 716 C C . VAL A 1 94 ? 13.551 0.807 -2.853 1.00 89.31 94 VAL A C 1
ATOM 718 O O . VAL A 1 94 ? 13.761 1.124 -4.028 1.00 89.31 94 VAL A O 1
ATOM 721 N N . PRO A 1 95 ? 14.373 1.207 -1.867 1.00 83.50 95 PRO A N 1
ATOM 722 C CA . PRO A 1 95 ? 15.636 1.884 -2.138 1.00 83.50 95 PRO A CA 1
ATOM 723 C C . PRO A 1 95 ? 16.570 0.989 -2.957 1.00 83.50 95 PRO A C 1
ATOM 725 O O . PRO A 1 95 ? 16.854 -0.141 -2.571 1.00 83.50 95 PRO A O 1
ATOM 728 N N . GLY A 1 96 ? 17.092 1.501 -4.070 1.00 75.06 96 GLY A N 1
ATOM 729 C CA . GLY A 1 96 ? 17.982 0.738 -4.938 1.00 75.06 96 GLY A CA 1
ATOM 730 C C . GLY A 1 96 ? 18.864 1.625 -5.818 1.00 75.06 96 GLY A C 1
ATOM 731 O O . GLY A 1 96 ? 18.620 2.828 -5.941 1.00 75.06 96 GLY A O 1
ATOM 732 N N . PRO A 1 97 ? 19.908 1.049 -6.446 1.00 65.81 97 PRO A N 1
ATOM 733 C CA . PRO A 1 97 ? 20.844 1.790 -7.296 1.00 65.81 97 PRO A CA 1
ATOM 734 C C . PRO A 1 97 ? 20.172 2.358 -8.553 1.00 65.81 97 PRO A C 1
ATOM 736 O O . PRO A 1 97 ? 20.627 3.356 -9.112 1.00 65.81 97 PRO A O 1
ATOM 739 N N . ARG A 1 98 ? 19.071 1.739 -8.991 1.00 64.50 98 ARG A N 1
ATOM 740 C CA . ARG A 1 98 ? 18.215 2.249 -10.056 1.00 64.50 98 ARG A CA 1
ATOM 741 C C . ARG A 1 98 ? 17.095 3.067 -9.424 1.00 64.50 98 ARG A C 1
ATOM 743 O O . ARG A 1 98 ? 16.379 2.580 -8.556 1.00 64.50 98 ARG A O 1
ATOM 750 N N . LYS A 1 99 ? 16.925 4.317 -9.864 1.00 61.03 99 LYS A N 1
ATOM 751 C CA . LYS A 1 99 ? 15.813 5.185 -9.437 1.00 61.03 99 LYS A CA 1
ATOM 752 C C . LYS A 1 99 ? 14.520 4.775 -10.137 1.00 61.03 99 LYS A C 1
ATOM 754 O O . LYS A 1 99 ? 13.957 5.530 -10.931 1.00 61.03 99 LYS A O 1
ATOM 759 N N . VAL A 1 100 ? 14.064 3.559 -9.872 1.00 66.38 100 VAL A N 1
ATOM 760 C CA . VAL A 1 100 ? 12.792 3.071 -10.386 1.00 66.38 100 VAL A CA 1
ATOM 761 C C . VAL A 1 100 ? 11.745 3.629 -9.435 1.00 66.38 100 VAL A C 1
ATOM 763 O O . VAL A 1 100 ? 11.659 3.230 -8.281 1.00 66.38 100 VAL A O 1
ATOM 766 N N . GLY A 1 101 ? 11.061 4.695 -9.868 1.00 83.25 101 GLY A N 1
ATOM 767 C CA . GLY A 1 101 ? 10.051 5.374 -9.046 1.00 83.25 101 GLY A CA 1
ATOM 768 C C . GLY A 1 101 ? 9.001 4.406 -8.484 1.00 83.25 101 GLY A C 1
ATOM 769 O O . GLY A 1 101 ? 8.928 3.267 -8.933 1.00 83.25 101 GLY A O 1
ATOM 770 N N . ALA A 1 102 ? 8.183 4.883 -7.543 1.00 92.44 102 ALA A N 1
ATOM 771 C CA . ALA A 1 102 ? 7.239 4.090 -6.746 1.00 92.44 102 ALA A CA 1
ATOM 772 C C . ALA A 1 102 ? 6.640 2.858 -7.446 1.00 92.44 102 ALA A C 1
ATOM 774 O O . ALA A 1 102 ? 6.142 2.949 -8.570 1.00 92.44 102 ALA A O 1
ATOM 775 N N . TYR A 1 103 ? 6.665 1.720 -6.751 1.00 95.12 103 TYR A N 1
ATOM 776 C CA . TYR A 1 103 ? 5.983 0.506 -7.197 1.00 95.12 103 TYR A CA 1
ATOM 777 C C . TYR A 1 103 ? 4.494 0.538 -6.813 1.00 95.12 103 TYR A C 1
ATOM 779 O O . TYR A 1 103 ? 3.668 -0.145 -7.412 1.00 95.12 103 TYR A O 1
ATOM 787 N N . CYS A 1 104 ? 4.117 1.343 -5.818 1.00 96.81 104 CYS A N 1
ATOM 788 C CA . CYS A 1 104 ? 2.726 1.498 -5.415 1.00 96.81 104 CYS A CA 1
ATOM 789 C C . CYS A 1 104 ? 2.436 2.934 -4.978 1.00 96.81 104 CYS A C 1
ATOM 791 O O . CYS A 1 104 ? 3.188 3.536 -4.205 1.00 96.81 104 CYS A O 1
ATOM 793 N N . TYR A 1 105 ? 1.311 3.470 -5.446 1.00 96.12 105 TYR A N 1
ATOM 794 C CA . TYR A 1 105 ? 0.702 4.672 -4.894 1.00 96.12 105 TYR A CA 1
ATOM 795 C C . TYR A 1 105 ? -0.508 4.307 -4.046 1.00 96.12 105 TYR A C 1
ATOM 797 O O . TYR A 1 105 ? -1.493 3.750 -4.530 1.00 96.12 105 TYR A O 1
ATOM 805 N N . VAL A 1 106 ? -0.463 4.716 -2.786 1.00 97.62 106 VAL A N 1
ATOM 806 C CA . VAL A 1 106 ? -1.551 4.562 -1.828 1.00 97.62 106 VAL A CA 1
ATOM 807 C C . VAL A 1 106 ? -2.406 5.822 -1.865 1.00 97.62 106 VAL A C 1
ATOM 809 O O . VAL A 1 106 ? -1.917 6.915 -1.570 1.00 97.62 106 VAL A O 1
ATOM 812 N N . ARG A 1 107 ? -3.683 5.688 -2.238 1.00 95.94 107 ARG A N 1
ATOM 813 C CA . ARG A 1 107 ? -4.644 6.795 -2.378 1.00 95.94 107 ARG A CA 1
ATOM 814 C C . ARG A 1 107 ? -5.719 6.704 -1.293 1.00 95.94 107 ARG A C 1
ATOM 816 O O . ARG A 1 107 ? -6.836 6.274 -1.588 1.00 95.94 107 ARG A O 1
ATOM 823 N N . PRO A 1 108 ? -5.409 7.089 -0.039 1.00 94.69 108 PRO A N 1
ATOM 824 C CA . PRO A 1 108 ? -6.364 6.995 1.064 1.00 94.69 108 PRO A CA 1
ATOM 825 C C . PRO A 1 108 ? -7.606 7.863 0.810 1.00 94.69 108 PRO A C 1
ATOM 827 O O . PRO A 1 108 ? -8.717 7.424 1.090 1.00 94.69 108 PRO A O 1
ATOM 830 N N . ASP A 1 109 ? -7.437 9.023 0.162 1.00 93.62 109 ASP A N 1
ATOM 831 C CA . ASP A 1 109 ? -8.517 9.939 -0.242 1.00 93.62 109 ASP A CA 1
ATOM 832 C C . ASP A 1 109 ? -9.539 9.315 -1.206 1.00 93.62 109 ASP A C 1
ATOM 834 O O . ASP A 1 109 ? -10.665 9.793 -1.326 1.00 93.62 109 ASP A O 1
ATOM 838 N N . ARG A 1 110 ? -9.142 8.255 -1.915 1.00 94.12 110 ARG A N 1
ATOM 839 C CA . ARG A 1 110 ? -9.963 7.572 -2.921 1.00 94.12 110 ARG A CA 1
ATOM 840 C C . ARG A 1 110 ? -10.133 6.084 -2.654 1.00 94.12 11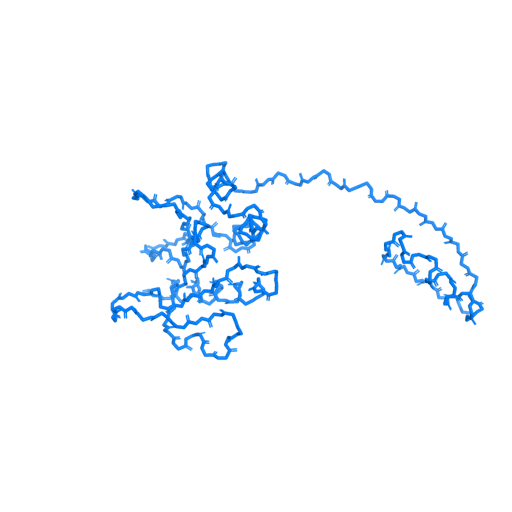0 ARG A C 1
ATOM 842 O O . ARG A 1 110 ? -10.712 5.380 -3.477 1.00 94.12 110 ARG A O 1
ATOM 849 N N . THR A 1 111 ? -9.661 5.603 -1.510 1.00 95.75 111 THR A N 1
ATOM 850 C CA . THR A 1 111 ? -9.818 4.218 -1.053 1.00 95.75 111 THR A CA 1
ATOM 851 C C . THR A 1 111 ? -9.246 3.154 -2.005 1.00 95.75 111 THR A C 1
ATOM 853 O O . THR A 1 111 ? -9.805 2.068 -2.135 1.00 95.75 111 THR A O 1
ATOM 856 N N . TYR A 1 112 ? -8.120 3.427 -2.675 1.00 97.31 112 TYR A N 1
ATOM 857 C CA . TYR A 1 112 ? -7.473 2.436 -3.545 1.00 97.31 112 TYR A CA 1
ATOM 858 C C . TYR A 1 112 ? -5.941 2.501 -3.540 1.00 97.31 112 TYR A C 1
ATOM 860 O O . TYR A 1 112 ? -5.327 3.460 -3.068 1.00 97.31 112 TYR A O 1
ATOM 868 N N . LEU A 1 113 ? -5.343 1.462 -4.112 1.00 98.25 113 LEU A N 1
ATOM 869 C CA . LEU A 1 113 ? -3.924 1.308 -4.407 1.00 98.25 113 LEU A CA 1
ATOM 870 C C . LEU A 1 113 ? -3.744 1.267 -5.929 1.00 98.25 113 LEU A C 1
ATOM 872 O O . LEU A 1 113 ? -4.505 0.573 -6.602 1.00 98.25 113 LEU A O 1
ATOM 876 N N . ASP A 1 114 ? -2.764 1.994 -6.463 1.00 97.31 114 ASP A N 1
ATOM 877 C CA . ASP A 1 114 ? -2.347 1.903 -7.868 1.00 97.31 114 ASP A CA 1
ATOM 878 C C . ASP A 1 114 ? -0.944 1.277 -7.925 1.00 97.31 114 ASP A C 1
ATOM 880 O O . ASP A 1 114 ? 0.012 1.864 -7.417 1.00 97.31 114 ASP A O 1
ATOM 884 N N . PHE A 1 115 ? -0.815 0.104 -8.546 1.00 97.31 115 PHE A N 1
ATOM 885 C CA . PHE A 1 115 ? 0.436 -0.653 -8.641 1.00 97.31 115 PHE A CA 1
ATOM 886 C C . PHE A 1 115 ? 1.124 -0.427 -9.979 1.00 97.31 115 PHE A C 1
ATOM 888 O O . PHE A 1 115 ? 0.464 -0.390 -11.023 1.00 97.31 115 PHE A O 1
ATOM 895 N N . ARG A 1 116 ? 2.456 -0.353 -9.948 1.00 94.62 116 ARG A N 1
ATOM 896 C CA . ARG A 1 116 ? 3.322 -0.283 -11.122 1.00 94.62 116 ARG A CA 1
ATOM 897 C C . ARG A 1 116 ? 3.448 -1.660 -11.770 1.00 94.62 116 ARG A C 1
ATOM 899 O O . ARG A 1 116 ? 4.432 -2.365 -11.562 1.00 94.62 116 ARG A O 1
ATOM 906 N N . LEU A 1 117 ? 2.405 -2.060 -12.481 1.00 93.69 117 LEU A N 1
ATOM 907 C CA . LEU A 1 117 ? 2.289 -3.330 -13.184 1.00 93.69 117 LEU A CA 1
ATOM 908 C C . LEU A 1 117 ? 1.564 -3.104 -14.517 1.00 93.69 117 LEU A C 1
ATOM 910 O O . LEU A 1 117 ? 0.740 -2.181 -14.604 1.00 93.69 117 LEU A O 1
ATOM 914 N N . PRO A 1 118 ? 1.817 -3.945 -15.534 1.00 92.56 118 PRO A N 1
ATOM 915 C CA . PRO A 1 118 ? 0.993 -3.981 -16.737 1.00 92.56 118 PRO A CA 1
ATOM 916 C C . PRO A 1 118 ? -0.449 -4.398 -16.404 1.00 92.56 118 PRO A C 1
ATOM 918 O O . PRO A 1 118 ? -0.706 -5.064 -15.402 1.00 92.56 118 PRO A O 1
ATOM 921 N N . GLY A 1 119 ? -1.414 -3.978 -17.228 1.00 92.38 119 GLY A N 1
ATOM 922 C CA . GLY A 1 119 ? -2.841 -4.185 -16.943 1.00 92.38 119 GLY A CA 1
ATOM 923 C C . GLY A 1 119 ? -3.259 -5.659 -16.872 1.00 92.38 119 GLY A C 1
ATOM 924 O O . GLY A 1 119 ? -4.139 -6.005 -16.086 1.00 92.38 119 GLY A O 1
ATOM 925 N N . ASP A 1 120 ? -2.592 -6.529 -17.629 1.00 93.31 120 ASP A N 1
ATOM 926 C CA . ASP A 1 120 ? -2.791 -7.986 -17.618 1.00 93.31 120 ASP A CA 1
ATOM 927 C C . ASP A 1 120 ? -2.431 -8.632 -16.267 1.00 93.31 120 ASP A C 1
ATOM 929 O O . ASP A 1 120 ? -2.940 -9.694 -15.920 1.00 93.31 120 ASP A O 1
ATOM 933 N N . ALA A 1 121 ? -1.638 -7.967 -15.421 1.00 94.75 121 ALA A N 1
ATOM 934 C CA . ALA A 1 121 ? -1.351 -8.440 -14.071 1.00 94.75 121 ALA A CA 1
ATOM 935 C C . ALA A 1 121 ? -2.588 -8.455 -13.153 1.00 94.75 121 ALA A C 1
ATOM 937 O O . ALA A 1 121 ? -2.539 -9.079 -12.088 1.00 94.75 121 ALA A O 1
ATOM 938 N N . ALA A 1 122 ? -3.681 -7.793 -13.556 1.00 95.75 122 ALA A N 1
ATOM 939 C CA . ALA A 1 122 ? -4.977 -7.867 -12.890 1.00 95.75 122 ALA A CA 1
ATOM 940 C C . ALA A 1 122 ? -5.800 -9.110 -13.285 1.00 95.75 122 ALA A C 1
ATOM 942 O O . ALA A 1 122 ? -6.819 -9.387 -12.652 1.00 95.75 122 ALA A O 1
ATOM 943 N N . GLU A 1 123 ? -5.396 -9.879 -14.300 1.00 94.75 123 GLU A N 1
ATOM 944 C CA . GLU A 1 123 ? -6.123 -11.086 -14.700 1.00 94.75 123 GLU A CA 1
ATOM 945 C C . GLU A 1 123 ? -6.173 -12.111 -13.556 1.00 94.75 123 GLU A C 1
ATOM 947 O O . GLU A 1 123 ? -5.186 -12.370 -12.865 1.00 94.75 123 GLU A O 1
ATOM 952 N N . GLY A 1 124 ? -7.363 -12.667 -13.314 1.00 93.81 124 GLY A N 1
ATOM 953 C CA . GLY A 1 124 ? -7.607 -13.608 -12.215 1.00 93.81 124 GLY A CA 1
ATOM 954 C C . GLY A 1 124 ? -7.623 -12.983 -10.813 1.00 93.81 124 GLY A C 1
ATOM 955 O O . GLY A 1 124 ? -7.799 -13.711 -9.836 1.00 93.81 124 GLY A O 1
ATOM 956 N N . CYS A 1 125 ? -7.464 -11.662 -10.692 1.00 96.88 125 CYS A N 1
ATOM 957 C CA . CYS A 1 125 ? -7.643 -10.955 -9.427 1.00 96.88 125 CYS A CA 1
ATOM 958 C C . CYS A 1 125 ? -9.129 -10.822 -9.083 1.00 96.88 125 CYS A C 1
ATOM 960 O O . CYS A 1 125 ? -9.975 -10.642 -9.960 1.00 96.88 125 CYS A O 1
ATOM 962 N N . ARG A 1 126 ? -9.452 -10.891 -7.789 1.00 97.88 126 ARG A N 1
ATOM 963 C CA . ARG A 1 126 ? -10.828 -10.736 -7.299 1.00 97.88 126 ARG A CA 1
ATOM 964 C C . ARG A 1 126 ? -11.191 -9.275 -7.047 1.00 97.88 126 ARG A C 1
ATOM 966 O O . ARG A 1 126 ? -12.347 -8.903 -7.232 1.00 97.88 126 ARG A O 1
ATOM 973 N N . PHE A 1 127 ? -10.236 -8.471 -6.585 1.00 97.75 127 PHE A N 1
ATOM 974 C CA . PHE A 1 127 ? -10.461 -7.088 -6.159 1.00 97.75 127 PHE A CA 1
ATOM 975 C C . PHE A 1 127 ? -9.768 -6.077 -7.072 1.00 97.75 127 PHE A C 1
ATOM 977 O O . PHE A 1 127 ? -10.248 -4.954 -7.217 1.00 97.75 127 PHE A O 1
ATOM 984 N N . ALA A 1 128 ? -8.649 -6.455 -7.687 1.00 97.75 128 ALA A N 1
ATOM 985 C CA . ALA A 1 128 ? -7.920 -5.598 -8.603 1.00 97.75 128 ALA A CA 1
ATOM 986 C C . ALA A 1 128 ? -8.490 -5.616 -10.027 1.00 97.75 128 ALA A C 1
ATOM 988 O O . ALA A 1 128 ? -9.014 -6.620 -10.502 1.00 97.75 128 ALA A O 1
ATOM 989 N N . ALA A 1 129 ? -8.324 -4.498 -10.728 1.00 97.19 129 ALA A N 1
ATOM 990 C CA . ALA A 1 129 ? -8.693 -4.341 -12.126 1.00 97.19 129 ALA A CA 1
ATOM 991 C C . ALA A 1 129 ? -7.625 -3.556 -12.894 1.00 97.19 129 ALA A C 1
ATOM 993 O O . ALA A 1 129 ? -6.930 -2.695 -12.339 1.00 97.19 129 ALA A O 1
ATOM 994 N N . ALA A 1 130 ? -7.542 -3.818 -14.197 1.00 95.94 130 ALA A N 1
ATOM 995 C CA . ALA A 1 130 ? -6.776 -2.990 -15.112 1.00 95.94 130 ALA A CA 1
ATOM 996 C C . ALA A 1 130 ? -7.412 -1.595 -15.214 1.00 95.94 130 ALA A C 1
ATOM 998 O O . ALA A 1 130 ? -8.631 -1.435 -15.307 1.00 95.94 130 ALA A O 1
ATOM 999 N N . ARG A 1 131 ? -6.577 -0.562 -15.208 1.00 94.00 131 ARG A N 1
ATOM 1000 C CA . ARG A 1 131 ? -6.979 0.823 -15.422 1.00 94.00 131 ARG A CA 1
ATOM 1001 C C . ARG A 1 131 ? -6.943 1.130 -16.913 1.00 94.00 131 ARG A C 1
ATOM 1003 O O . ARG A 1 131 ? -6.009 0.751 -17.610 1.00 94.00 131 ARG A O 1
ATOM 1010 N N . ASN A 1 132 ? -7.904 1.923 -17.373 1.00 87.69 132 ASN A N 1
ATOM 1011 C CA . ASN A 1 132 ? -7.836 2.531 -18.697 1.00 87.69 132 ASN A CA 1
ATOM 1012 C C . ASN A 1 132 ? -6.917 3.766 -18.647 1.00 87.69 132 ASN A C 1
ATOM 1014 O O . ASN A 1 132 ? -7.379 4.883 -18.405 1.00 87.69 132 ASN A O 1
ATOM 1018 N N . VAL A 1 133 ? -5.606 3.550 -18.758 1.00 83.12 133 VAL A N 1
ATOM 1019 C CA . VAL A 1 133 ? -4.568 4.596 -18.757 1.00 83.12 133 VAL A CA 1
ATOM 1020 C C . VAL A 1 133 ? -3.819 4.618 -20.088 1.00 83.12 133 VAL A C 1
ATOM 1022 O O . VAL A 1 133 ? -3.879 3.664 -20.858 1.00 83.12 133 VAL A O 1
ATOM 1025 N N . GLN A 1 134 ? -3.123 5.723 -20.368 1.00 81.62 134 GLN A N 1
ATOM 1026 C CA . GLN A 1 134 ? -2.233 5.824 -21.527 1.00 81.62 134 GLN A CA 1
ATOM 1027 C C . GLN A 1 134 ? -1.144 4.739 -21.466 1.00 81.62 134 GLN A C 1
ATOM 1029 O O . GLN A 1 134 ? -0.746 4.319 -20.380 1.00 81.62 134 GLN A O 1
ATOM 1034 N N . ALA A 1 135 ? -0.675 4.284 -22.631 1.00 73.94 135 ALA A N 1
ATOM 1035 C CA . ALA A 1 135 ? 0.253 3.154 -22.747 1.00 73.94 135 ALA A CA 1
ATOM 1036 C C . ALA A 1 135 ? 1.613 3.381 -22.056 1.00 73.94 135 ALA A C 1
ATOM 1038 O O . ALA A 1 135 ? 2.314 2.424 -21.745 1.00 73.94 135 ALA A O 1
ATOM 1039 N N . ASP A 1 136 ? 1.983 4.634 -21.807 1.00 78.50 136 ASP A N 1
ATOM 1040 C CA . ASP A 1 136 ? 3.193 5.045 -21.092 1.00 78.50 136 ASP A CA 1
ATOM 1041 C C . ASP A 1 136 ? 3.020 5.079 -19.562 1.00 78.50 136 ASP A C 1
ATOM 1043 O O . ASP A 1 136 ? 3.998 5.208 -18.820 1.00 78.50 136 ASP A O 1
ATOM 1047 N N . ASN A 1 137 ? 1.792 4.936 -19.055 1.00 81.88 137 ASN A N 1
ATOM 1048 C CA . ASN A 1 137 ? 1.536 4.915 -17.625 1.00 81.88 137 ASN A CA 1
ATOM 1049 C C . ASN A 1 137 ? 1.846 3.532 -17.047 1.00 81.88 137 ASN A C 1
ATOM 1051 O O . ASN A 1 137 ? 1.055 2.596 -17.145 1.00 81.88 137 ASN A O 1
ATOM 1055 N N . ALA A 1 138 ? 2.981 3.439 -16.360 1.00 85.00 138 ALA A N 1
ATOM 1056 C CA . ALA A 1 138 ? 3.438 2.197 -15.750 1.00 85.00 138 ALA A CA 1
ATOM 1057 C C . ALA A 1 138 ? 2.532 1.672 -14.616 1.00 85.00 138 ALA A C 1
ATOM 1059 O O . ALA A 1 138 ? 2.754 0.564 -14.147 1.00 85.00 138 ALA A O 1
ATOM 1060 N N . HIS A 1 139 ? 1.559 2.455 -14.128 1.00 87.88 139 HIS A N 1
ATOM 1061 C CA . HIS A 1 139 ? 0.681 2.080 -13.014 1.00 87.88 139 HIS A CA 1
ATOM 1062 C C . HIS A 1 139 ? -0.699 1.661 -13.513 1.00 87.88 139 HIS A C 1
ATOM 1064 O O . HIS A 1 139 ? -1.692 2.354 -13.271 1.00 87.88 139 HIS A O 1
ATOM 1070 N N . ALA A 1 140 ? -0.774 0.552 -14.244 1.00 92.94 140 ALA A N 1
ATOM 1071 C CA . ALA A 1 140 ? -1.996 0.142 -14.925 1.00 92.94 140 ALA A CA 1
ATOM 1072 C C . ALA A 1 140 ? -2.904 -0.778 -14.093 1.00 92.94 140 ALA A C 1
ATOM 1074 O O . ALA A 1 140 ? -3.983 -1.116 -14.567 1.00 92.94 140 ALA A O 1
ATOM 1075 N N . VAL A 1 141 ? -2.550 -1.146 -12.856 1.00 97.19 141 VAL A N 1
ATOM 1076 C CA . VAL A 1 141 ? -3.392 -2.000 -11.994 1.00 97.19 141 VAL A CA 1
ATOM 1077 C C . VAL A 1 141 ? -3.882 -1.227 -10.777 1.00 97.19 141 VAL A C 1
ATOM 1079 O O . VAL A 1 141 ? -3.088 -0.600 -10.080 1.00 97.19 141 VAL A O 1
ATOM 1082 N N . ARG A 1 142 ? -5.189 -1.288 -10.501 1.00 98.12 142 ARG A N 1
ATOM 1083 C CA . ARG A 1 142 ? -5.821 -0.675 -9.326 1.00 98.12 142 ARG A CA 1
ATOM 1084 C C . ARG A 1 142 ? -6.499 -1.716 -8.457 1.00 98.12 142 ARG A C 1
ATOM 1086 O O . ARG A 1 142 ? -7.250 -2.526 -8.983 1.00 98.12 142 ARG A O 1
ATOM 1093 N N . LEU A 1 143 ? -6.346 -1.606 -7.140 1.00 98.56 143 LEU A N 1
ATOM 1094 C CA . LEU A 1 143 ? -7.111 -2.373 -6.154 1.00 98.56 143 LEU A CA 1
ATOM 1095 C C . LEU A 1 143 ? -7.815 -1.420 -5.178 1.00 98.56 143 LEU A C 1
ATOM 1097 O O . LEU A 1 143 ? -7.135 -0.689 -4.455 1.00 98.56 143 LEU A O 1
ATOM 1101 N N . PRO A 1 144 ? -9.158 -1.398 -5.121 1.00 98.12 144 PRO A N 1
ATOM 1102 C CA . PRO A 1 144 ? -9.890 -0.751 -4.038 1.00 98.12 144 PRO A CA 1
ATOM 1103 C C . PRO A 1 144 ? -9.609 -1.452 -2.706 1.00 98.12 144 PRO A C 1
ATOM 1105 O O . PRO A 1 144 ? -9.830 -2.655 -2.575 1.00 98.12 144 PRO A O 1
ATOM 1108 N N . LEU A 1 145 ? -9.148 -0.703 -1.705 1.00 97.62 145 LEU A N 1
ATOM 1109 C CA . LEU A 1 145 ? -8.842 -1.231 -0.376 1.00 97.62 145 LEU A CA 1
ATOM 1110 C C . LEU A 1 145 ? -9.946 -0.821 0.603 1.00 97.62 145 LEU A C 1
ATOM 1112 O O . LEU A 1 145 ? -9.793 0.090 1.413 1.00 97.62 145 LEU A O 1
ATOM 1116 N N . THR A 1 146 ? -11.095 -1.475 0.458 1.00 97.00 146 THR A N 1
ATOM 1117 C CA . THR A 1 146 ? -12.327 -1.203 1.224 1.00 97.00 146 THR A CA 1
ATOM 1118 C C . THR A 1 146 ? -12.770 -2.389 2.082 1.00 97.00 146 THR A C 1
ATOM 1120 O O . THR A 1 146 ? -13.755 -2.300 2.810 1.00 97.00 146 THR A O 1
ATOM 1123 N N . THR A 1 147 ? -12.048 -3.507 2.014 1.00 96.94 147 THR A N 1
ATOM 1124 C CA . THR A 1 147 ? -12.289 -4.711 2.813 1.00 96.94 147 THR A CA 1
ATOM 1125 C C . THR A 1 147 ? -10.962 -5.369 3.177 1.00 96.94 147 THR A C 1
ATOM 1127 O O . THR A 1 147 ? -10.007 -5.326 2.396 1.00 96.94 147 THR A O 1
ATOM 1130 N N . SER A 1 148 ? -10.905 -6.000 4.350 1.00 97.06 148 SER A N 1
ATOM 1131 C CA . SER A 1 148 ? -9.758 -6.798 4.793 1.00 97.06 148 SER A CA 1
ATOM 1132 C C . SER A 1 148 ? -9.452 -7.959 3.848 1.00 97.06 148 SER A C 1
ATOM 1134 O O . SER A 1 148 ? -8.288 -8.311 3.677 1.00 97.06 148 SER A O 1
ATOM 1136 N N . ASP A 1 149 ? -10.466 -8.500 3.166 1.00 97.38 149 ASP A N 1
ATOM 1137 C CA . ASP A 1 149 ? -10.308 -9.616 2.223 1.00 97.38 149 ASP A CA 1
ATOM 1138 C C . ASP A 1 149 ? -9.443 -9.255 1.009 1.00 97.38 149 ASP A C 1
ATOM 1140 O O . ASP A 1 149 ? -8.910 -10.141 0.339 1.00 97.38 149 ASP A O 1
ATOM 1144 N N . ALA A 1 150 ? -9.284 -7.960 0.724 1.00 97.44 150 ALA A N 1
ATOM 1145 C CA . ALA A 1 150 ? -8.463 -7.477 -0.376 1.00 97.44 150 ALA A CA 1
ATOM 1146 C C . ALA A 1 150 ? -6.974 -7.350 -0.001 1.00 97.44 150 ALA A C 1
ATOM 1148 O O . ALA A 1 150 ? -6.132 -7.269 -0.895 1.00 97.44 150 ALA A O 1
ATOM 1149 N N . LEU A 1 151 ? -6.620 -7.382 1.294 1.00 97.75 151 LEU A N 1
ATOM 1150 C CA . LEU A 1 151 ? -5.232 -7.253 1.759 1.00 97.75 151 LEU A CA 1
ATOM 1151 C C . LEU A 1 151 ? -4.304 -8.355 1.217 1.00 97.75 151 LEU A C 1
ATOM 1153 O O . LEU A 1 151 ? -3.235 -8.011 0.715 1.00 97.75 151 LEU A O 1
ATOM 1157 N N . PRO A 1 152 ? -4.667 -9.657 1.233 1.00 97.56 152 PRO A N 1
ATOM 1158 C CA . PRO A 1 152 ? -3.808 -10.697 0.665 1.00 97.56 152 PRO A CA 1
ATOM 1159 C C . PRO A 1 152 ? -3.475 -10.462 -0.814 1.00 97.56 152 PRO A C 1
ATOM 1161 O O . PRO A 1 152 ? -2.340 -10.680 -1.243 1.00 97.56 152 PRO A O 1
ATOM 1164 N N . GLU A 1 153 ? -4.450 -9.986 -1.594 1.00 98.31 153 GLU A N 1
ATOM 1165 C CA . GLU A 1 153 ? -4.243 -9.646 -3.001 1.00 98.31 153 GLU A CA 1
ATOM 1166 C C . GLU A 1 153 ? -3.391 -8.383 -3.160 1.00 98.31 153 GLU A C 1
ATOM 1168 O O . GLU A 1 153 ? -2.474 -8.375 -3.982 1.00 98.31 153 GLU A O 1
ATOM 1173 N N . ALA A 1 154 ? -3.622 -7.362 -2.328 1.00 98.44 154 ALA A N 1
ATOM 1174 C CA . ALA A 1 154 ? -2.817 -6.147 -2.292 1.00 98.44 154 ALA A CA 1
ATOM 1175 C C . ALA A 1 154 ? -1.334 -6.453 -2.038 1.00 98.44 154 ALA A C 1
ATOM 1177 O O . ALA A 1 154 ? -0.482 -5.996 -2.797 1.00 98.44 154 ALA A O 1
ATOM 1178 N N . TYR A 1 155 ? -1.023 -7.287 -1.039 1.00 98.19 155 TYR A N 1
ATOM 1179 C CA . TYR A 1 155 ? 0.352 -7.705 -0.740 1.00 98.19 155 TYR A CA 1
ATOM 1180 C C . TYR A 1 155 ? 0.976 -8.511 -1.882 1.00 98.19 155 TYR A C 1
ATOM 1182 O O . TYR A 1 155 ? 2.146 -8.338 -2.218 1.00 98.19 155 TYR A O 1
ATOM 1190 N N . ARG A 1 156 ? 0.204 -9.392 -2.533 1.00 97.69 156 ARG A N 1
ATOM 1191 C CA . ARG A 1 156 ? 0.697 -10.148 -3.694 1.00 97.69 156 ARG A CA 1
ATOM 1192 C C . ARG A 1 156 ? 1.067 -9.218 -4.854 1.00 97.69 156 ARG A C 1
ATOM 1194 O O . ARG A 1 156 ? 2.118 -9.417 -5.462 1.00 97.69 156 ARG A O 1
ATOM 1201 N N . LEU A 1 157 ? 0.221 -8.233 -5.157 1.00 97.94 157 LEU A N 1
ATOM 1202 C CA . LEU A 1 157 ? 0.469 -7.250 -6.214 1.00 97.94 157 LEU A CA 1
ATOM 1203 C C . LEU A 1 157 ? 1.632 -6.315 -5.860 1.00 97.94 157 LEU A C 1
ATOM 1205 O O . LEU A 1 157 ? 2.469 -6.061 -6.722 1.00 97.94 157 LEU A O 1
ATOM 1209 N N . ALA A 1 158 ? 1.741 -5.882 -4.600 1.00 97.31 158 ALA A N 1
ATOM 1210 C CA . ALA A 1 158 ? 2.858 -5.077 -4.108 1.00 97.31 158 ALA A CA 1
ATOM 1211 C C . ALA A 1 158 ? 4.200 -5.792 -4.308 1.00 97.31 158 ALA A C 1
ATOM 1213 O O . ALA A 1 158 ? 5.082 -5.251 -4.971 1.00 97.31 158 ALA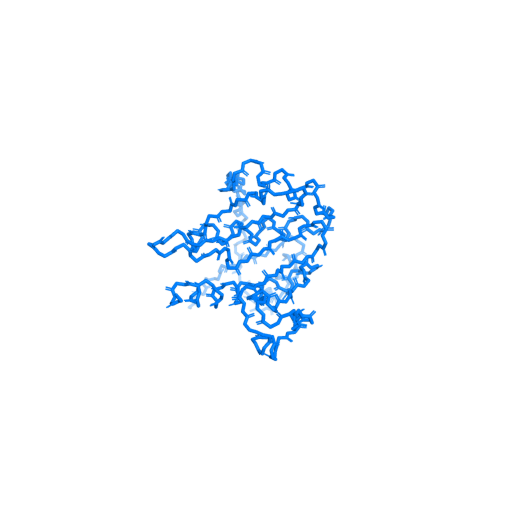 A O 1
ATOM 1214 N N . ARG A 1 159 ? 4.315 -7.051 -3.859 1.00 95.44 159 ARG A N 1
ATOM 1215 C CA . ARG A 1 159 ? 5.533 -7.860 -4.043 1.00 95.44 159 ARG A CA 1
ATOM 1216 C C . ARG A 1 159 ? 5.914 -8.033 -5.508 1.00 95.44 159 ARG A C 1
ATOM 1218 O O . ARG A 1 159 ? 7.084 -7.909 -5.854 1.00 95.44 159 ARG A O 1
ATOM 1225 N N . ARG A 1 160 ? 4.936 -8.322 -6.374 1.00 95.19 160 ARG A N 1
ATOM 1226 C CA . ARG A 1 160 ? 5.189 -8.449 -7.816 1.00 95.19 160 ARG A CA 1
ATOM 1227 C C . ARG A 1 160 ? 5.687 -7.126 -8.398 1.00 95.19 160 ARG A C 1
ATOM 1229 O O . ARG A 1 160 ? 6.669 -7.117 -9.130 1.00 95.19 160 ARG A O 1
ATOM 1236 N N . SER A 1 161 ? 5.037 -6.021 -8.043 1.00 94.19 161 SER A N 1
ATOM 1237 C CA . SER A 1 161 ? 5.394 -4.692 -8.533 1.00 94.19 161 SER A CA 1
ATOM 1238 C C . SER A 1 161 ? 6.777 -4.246 -8.054 1.00 94.19 161 SER A C 1
ATOM 1240 O O . SER A 1 161 ? 7.545 -3.704 -8.843 1.00 94.19 161 SER A O 1
ATOM 1242 N N . ALA A 1 162 ? 7.129 -4.528 -6.797 1.00 91.56 162 ALA A N 1
ATOM 1243 C CA . ALA A 1 162 ? 8.457 -4.264 -6.254 1.00 91.56 162 ALA A CA 1
ATOM 1244 C C . ALA A 1 162 ? 9.542 -5.070 -6.991 1.00 91.56 162 ALA A C 1
ATOM 1246 O O . ALA A 1 162 ? 10.540 -4.495 -7.417 1.00 91.56 162 ALA A O 1
ATOM 1247 N N . ALA A 1 163 ? 9.314 -6.366 -7.234 1.00 90.06 163 ALA A N 1
ATOM 1248 C CA . ALA A 1 163 ? 10.255 -7.214 -7.969 1.00 90.06 163 ALA A CA 1
ATOM 1249 C C . ALA A 1 163 ? 10.457 -6.760 -9.429 1.00 90.06 163 ALA A C 1
ATOM 1251 O O . ALA A 1 163 ? 11.583 -6.730 -9.924 1.00 90.06 163 ALA A O 1
ATOM 1252 N N . GLU A 1 164 ? 9.382 -6.373 -10.125 1.00 87.06 164 GLU A N 1
ATOM 1253 C CA . GLU A 1 164 ? 9.477 -5.824 -11.486 1.00 87.06 164 GLU A CA 1
ATOM 1254 C C . GLU A 1 164 ? 10.187 -4.459 -11.497 1.00 87.06 164 GLU A C 1
ATOM 1256 O O . GLU A 1 164 ? 10.962 -4.173 -12.412 1.00 87.06 164 GLU A O 1
ATOM 1261 N N . ALA A 1 165 ? 9.981 -3.634 -10.463 1.00 82.25 165 ALA A N 1
ATOM 1262 C CA . ALA A 1 165 ? 10.680 -2.363 -10.309 1.00 82.25 165 ALA A CA 1
ATOM 1263 C C . ALA A 1 165 ? 12.185 -2.542 -10.045 1.00 82.25 165 ALA A C 1
ATOM 1265 O O . ALA A 1 165 ? 12.967 -1.730 -10.514 1.00 82.25 165 ALA A O 1
ATOM 1266 N N . GLU A 1 166 ? 12.618 -3.590 -9.346 1.00 76.75 166 GLU A N 1
ATOM 1267 C CA . GLU A 1 166 ? 14.049 -3.887 -9.173 1.00 76.75 166 GLU A CA 1
ATOM 1268 C C . GLU A 1 166 ? 14.715 -4.400 -10.461 1.00 76.75 166 GLU A C 1
ATOM 1270 O O . GLU A 1 166 ? 15.902 -4.150 -10.694 1.00 76.75 166 GLU A O 1
ATOM 1275 N N . ALA A 1 167 ? 13.963 -5.118 -11.303 1.00 73.00 1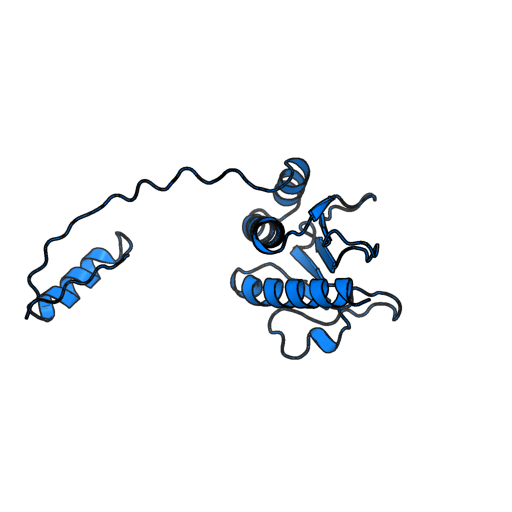67 ALA A N 1
ATOM 1276 C CA . ALA A 1 167 ? 14.469 -5.717 -12.537 1.00 73.00 167 ALA A CA 1
ATOM 1277 C C . ALA A 1 167 ? 14.612 -4.719 -13.705 1.00 73.00 167 ALA A C 1
ATOM 1279 O O . ALA A 1 167 ? 15.491 -4.909 -14.556 1.00 73.00 167 ALA A O 1
ATOM 1280 N N . ALA A 1 168 ? 13.769 -3.679 -13.742 1.00 63.06 168 ALA A N 1
ATOM 1281 C CA . ALA A 1 168 ? 13.767 -2.610 -14.752 1.00 63.06 168 ALA A CA 1
ATOM 1282 C C . ALA A 1 168 ? 14.992 -1.683 -14.654 1.00 63.06 168 ALA A C 1
ATOM 1284 O O . ALA A 1 168 ? 15.446 -1.189 -15.708 1.00 63.06 168 ALA A O 1
#

Radius of gyration: 21.47 Å; chains: 1; bounding box: 40×61×57 Å

Sequence (168 aa):
MTIKVSLEVSAEELPALIDVLAAHGAEFDLRTTSRQAAAPEPSVLDPEVLALIRTRAASQYADLFVSFVEKEVREHGAVAELGTEKTSYVKLYVPGPRKVGAYCYVRPDRTYLDFRLPGDAAEGCRFAAARNVQADNAHAVRLPLTTSDALPEAYRLARRSAAEAEAA

Secondary structure (DSSP, 8-state):
----------TTTHHHHHHHHHHTT------------PPPPPPSS-HHHHHHHHHHS-HHHHHHHHHHHHHHHHHH-PEEEE-SSSS--EEEE---SS----SEEEEGGGTEEEESS-GGGGTT-SS-EE----TT-S--EEEE--SGGGHHHHHHHHHHHHHHHHH-